Protein AF-D9PI25-F1 (afdb_monomer)

Foldseek 3Di:
DWKAQQPPLPDTDDPVVVCVVVVDDDDPDDDCVVVNIFDEAEDDFDDDDLQKDKDWDRFDQDPNHTYTDIDIDGHDDPSNVVSVVVVVVVVVVVVVVVVVVD

Nearest PDB structures (foldseek):
  4jui-assembly2_B  TM=4.379E-01  e=2.969E+00  Lactiplantibacillus plantarum

Organism: NCBI:txid749907

Mean predicted aligned error: 7.11 Å

Solvent-accessible surface area (backbone atoms only — not comparable to full-atom values): 6214 Å² total; per-residue (Å²): 117,36,33,29,38,73,84,77,65,48,83,64,36,43,59,69,57,46,49,65,71,51,84,66,90,76,67,99,67,86,75,47,58,92,77,48,25,42,65,34,44,83,60,82,81,76,91,74,55,89,58,36,50,77,44,81,49,79,60,42,78,53,96,90,34,40,26,52,36,74,44,79,41,73,48,58,73,67,61,32,53,51,43,50,51,53,53,51,53,50,51,54,50,52,51,54,53,53,72,70,75,115

pLDDT: mean 89.7, std 5.8, range [54.03, 95.81]

Radius of gyration: 21.99 Å; Cα contacts (8 Å, |Δi|>4): 125; chains: 1; bounding box: 51×29×60 Å

Secondary structure (DSSP, 8-state):
-EEEETTT-PPPEEHHHHHHHS-S---SS---GGGTEEEEEP-PPPP--TTEEEEEEEEEEETTEEEEEEEEEE--HHHHHHHHHHHHHHHHHHHHHHTTT-

Sequence (102 aa):
MLLIKTDTLEYPITIHQFKRRVNVSWGSEITPEPYGYAFVTQVPMPAFTRFQKVIEIAPKVVDGKWTQQWQVIDLEGEELSHAQACVAAEAAKAQWLAAKTD

Structure (mmCIF, N/CA/C/O backbone):
data_AF-D9PI25-F1
#
_entry.id   AF-D9PI25-F1
#
loop_
_atom_site.group_PDB
_atom_site.id
_atom_site.type_symbol
_atom_site.label_atom_id
_atom_site.label_alt_id
_atom_site.label_comp_id
_atom_site.label_asym_id
_atom_site.label_entity_id
_atom_site.label_seq_id
_atom_site.pdbx_PDB_ins_code
_atom_site.Cartn_x
_atom_site.Cartn_y
_atom_site.Cartn_z
_atom_site.occupancy
_atom_site.B_iso_or_equiv
_atom_site.auth_seq_id
_atom_site.auth_comp_id
_atom_site.auth_asym_id
_atom_site.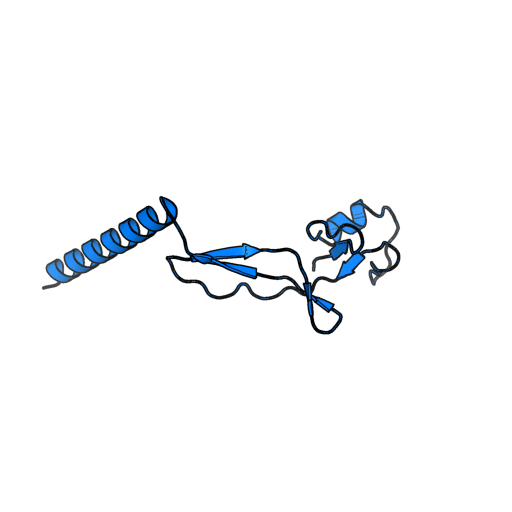auth_atom_id
_atom_site.pdbx_PDB_model_num
ATOM 1 N N . MET A 1 1 ? -4.355 4.140 -13.027 1.00 82.94 1 MET A N 1
ATOM 2 C CA . MET A 1 1 ? -3.283 3.290 -13.588 1.00 82.94 1 MET A CA 1
ATOM 3 C C . MET A 1 1 ? -1.932 3.871 -13.211 1.00 82.94 1 MET A C 1
ATOM 5 O O . MET A 1 1 ? -1.712 5.063 -13.429 1.00 82.94 1 MET A O 1
ATOM 9 N N . LEU A 1 2 ? -1.088 3.045 -12.594 1.00 91.00 2 LEU A N 1
ATOM 10 C CA . LEU A 1 2 ? 0.226 3.412 -12.066 1.00 91.00 2 LEU A CA 1
ATOM 11 C C . LEU A 1 2 ? 1.332 2.720 -12.870 1.00 91.00 2 LEU A C 1
ATOM 13 O O . LEU A 1 2 ? 1.108 1.659 -13.453 1.00 91.00 2 LEU A O 1
ATOM 17 N N . LEU A 1 3 ? 2.507 3.339 -12.902 1.00 91.69 3 LEU A N 1
ATOM 18 C CA . LEU A 1 3 ? 3.694 2.879 -13.612 1.00 91.69 3 LEU A CA 1
ATOM 19 C C . LEU A 1 3 ? 4.874 2.837 -12.643 1.00 91.69 3 LEU A C 1
ATOM 21 O O . LEU A 1 3 ? 5.166 3.843 -12.001 1.00 91.69 3 LEU A O 1
ATOM 25 N N . ILE A 1 4 ? 5.563 1.704 -12.555 1.00 93.38 4 ILE A N 1
ATOM 26 C CA . ILE A 1 4 ? 6.790 1.554 -11.763 1.00 93.38 4 ILE A CA 1
ATOM 27 C C . ILE A 1 4 ? 8.000 1.571 -12.684 1.00 93.38 4 ILE A C 1
ATOM 29 O O . ILE A 1 4 ? 7.955 0.995 -13.770 1.00 93.38 4 ILE A O 1
ATOM 33 N N . LYS A 1 5 ? 9.076 2.2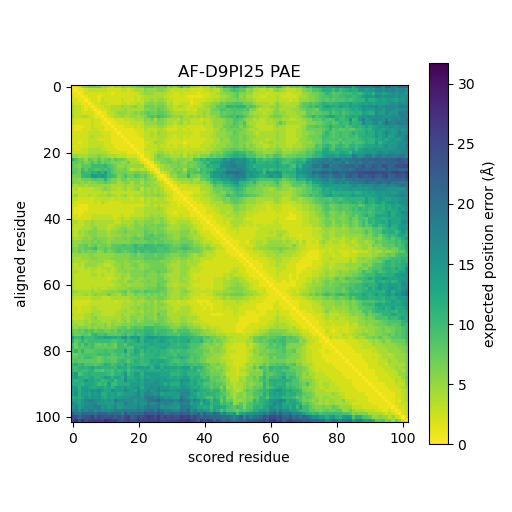25 -12.248 1.00 92.50 5 LYS A N 1
ATOM 34 C CA . LYS A 1 5 ? 10.362 2.164 -12.935 1.00 92.50 5 LYS A CA 1
ATOM 35 C C . LYS A 1 5 ? 11.079 0.882 -12.513 1.00 92.50 5 LYS A C 1
ATOM 37 O O . LYS A 1 5 ? 11.334 0.684 -11.328 1.00 92.50 5 LYS A O 1
ATOM 42 N N . THR A 1 6 ? 11.339 -0.024 -13.449 1.00 88.94 6 THR A N 1
ATOM 43 C CA . THR A 1 6 ? 11.767 -1.396 -13.124 1.00 88.94 6 THR A CA 1
ATOM 44 C C . THR A 1 6 ? 13.234 -1.501 -12.708 1.00 8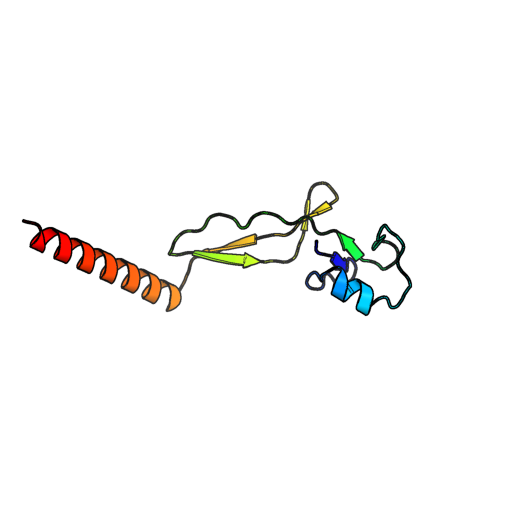8.94 6 THR A C 1
ATOM 46 O O . THR A 1 6 ? 13.626 -2.512 -12.139 1.00 88.94 6 THR A O 1
ATOM 49 N N . ASP A 1 7 ? 14.041 -0.480 -13.000 1.00 89.25 7 ASP A N 1
ATOM 50 C CA . ASP A 1 7 ? 15.463 -0.391 -12.651 1.00 89.25 7 ASP A CA 1
ATOM 51 C C . ASP A 1 7 ? 15.686 0.137 -11.224 1.00 89.25 7 ASP A C 1
ATOM 53 O O . ASP A 1 7 ? 16.484 -0.424 -10.479 1.00 89.25 7 ASP A O 1
ATOM 57 N N . THR A 1 8 ? 14.980 1.201 -10.833 1.00 88.12 8 THR A N 1
ATOM 58 C CA . THR A 1 8 ? 15.150 1.856 -9.526 1.00 88.12 8 THR A CA 1
ATOM 59 C C . THR A 1 8 ? 14.137 1.403 -8.486 1.00 88.12 8 THR A C 1
ATOM 61 O O . THR A 1 8 ? 14.349 1.644 -7.300 1.00 88.12 8 THR A O 1
ATOM 64 N N . LEU A 1 9 ? 13.039 0.766 -8.912 1.00 85.94 9 LEU A N 1
ATOM 65 C CA . LEU A 1 9 ? 11.896 0.428 -8.058 1.00 85.94 9 LEU A CA 1
ATOM 66 C C . LEU A 1 9 ? 11.368 1.642 -7.276 1.00 85.94 9 LEU A C 1
ATOM 68 O O . LEU A 1 9 ? 10.858 1.514 -6.163 1.00 85.94 9 LEU A O 1
ATOM 72 N N . GLU A 1 10 ? 11.492 2.830 -7.877 1.00 87.00 10 GLU A N 1
ATOM 73 C CA . GLU A 1 10 ? 10.905 4.065 -7.367 1.00 87.00 10 GLU A CA 1
ATOM 74 C C . GLU A 1 10 ? 9.397 3.917 -7.152 1.00 87.00 10 GLU A C 1
ATOM 76 O O . GLU A 1 10 ? 8.719 3.147 -7.843 1.00 87.00 10 GLU A O 1
ATOM 81 N N . TYR A 1 11 ? 8.866 4.724 -6.228 1.00 86.75 11 TYR A N 1
ATOM 82 C CA . TYR A 1 11 ? 7.433 4.759 -5.962 1.00 86.75 11 TYR A CA 1
ATOM 83 C C . TYR A 1 11 ? 6.642 4.958 -7.269 1.00 86.75 11 TYR A C 1
ATOM 85 O O . TYR A 1 11 ? 6.993 5.848 -8.059 1.00 86.75 11 TYR A O 1
ATOM 93 N N . PRO A 1 12 ? 5.593 4.151 -7.519 1.00 91.25 12 PRO A N 1
ATOM 94 C CA . PRO A 1 12 ? 4.865 4.198 -8.775 1.00 91.25 12 PRO A CA 1
ATOM 95 C C . PRO A 1 12 ? 4.307 5.584 -9.081 1.00 91.25 12 PRO A C 1
ATOM 97 O O . PRO A 1 12 ? 3.731 6.262 -8.233 1.00 91.25 12 PRO A O 1
ATOM 100 N N . ILE A 1 13 ? 4.435 5.990 -10.337 1.00 91.62 13 ILE A N 1
ATOM 101 C CA . ILE A 1 13 ? 3.951 7.276 -10.823 1.00 91.62 13 ILE A CA 1
ATOM 102 C C . ILE A 1 13 ? 2.691 7.100 -11.662 1.00 91.62 13 ILE A C 1
ATOM 104 O O . ILE A 1 13 ? 2.434 6.063 -12.272 1.00 91.62 13 ILE A O 1
ATOM 108 N N . THR A 1 14 ? 1.888 8.151 -11.726 1.00 91.69 14 THR A N 1
ATOM 109 C CA . THR A 1 14 ? 0.738 8.207 -12.630 1.00 91.69 14 THR A CA 1
ATOM 110 C C . THR A 1 14 ? 1.190 8.317 -14.085 1.00 91.69 14 THR A C 1
ATOM 112 O O . THR A 1 14 ? 2.268 8.835 -14.387 1.00 91.69 14 THR A O 1
ATOM 115 N N . ILE A 1 15 ? 0.315 7.931 -15.017 1.00 88.81 15 ILE A N 1
ATOM 116 C CA . ILE A 1 15 ? 0.542 8.142 -16.455 1.00 88.81 15 ILE A CA 1
ATOM 117 C 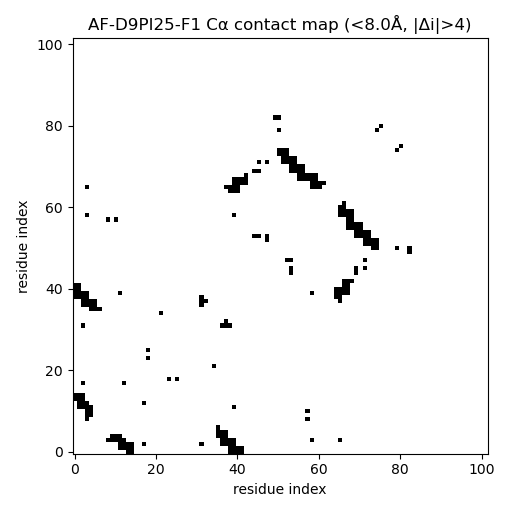C . ILE A 1 15 ? 0.857 9.611 -16.763 1.00 88.81 15 ILE A C 1
ATOM 119 O O . ILE A 1 15 ? 1.743 9.895 -17.559 1.00 88.81 15 ILE A O 1
ATOM 123 N N . HIS A 1 16 ? 0.166 10.556 -16.124 1.00 88.25 16 HIS A N 1
ATOM 124 C CA . HIS A 1 16 ? 0.413 11.980 -16.344 1.00 88.25 16 HIS A CA 1
ATOM 125 C C . HIS A 1 16 ? 1.839 12.385 -15.936 1.00 88.25 16 HIS A C 1
ATOM 127 O O . HIS A 1 16 ? 2.528 13.073 -16.686 1.00 88.25 16 HIS A O 1
ATOM 133 N N . GLN A 1 17 ? 2.314 11.915 -14.780 1.00 90.50 17 GLN A N 1
ATOM 134 C CA . GLN A 1 17 ? 3.692 12.144 -14.335 1.00 90.50 17 GLN A CA 1
ATOM 135 C C . GLN A 1 17 ? 4.707 11.476 -15.267 1.00 90.50 17 GLN A C 1
ATOM 137 O O . GLN A 1 17 ? 5.718 12.091 -15.597 1.00 90.50 17 GLN A O 1
ATOM 142 N N . PHE A 1 18 ? 4.423 10.262 -15.741 1.00 89.75 18 PHE A N 1
ATOM 143 C CA . PHE A 1 18 ? 5.256 9.573 -16.723 1.00 89.75 18 PHE A CA 1
ATOM 144 C C . PHE A 1 18 ? 5.364 10.359 -18.038 1.00 89.75 18 PHE A C 1
ATOM 146 O O . PHE A 1 18 ? 6.474 10.645 -18.478 1.00 89.75 18 PHE A O 1
ATOM 153 N N . LYS A 1 19 ? 4.238 10.817 -18.604 1.00 8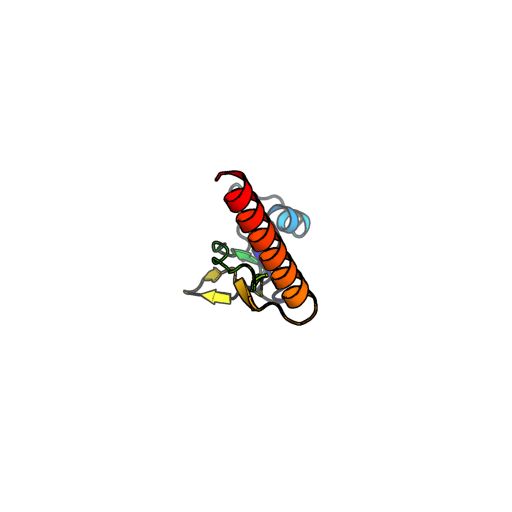7.88 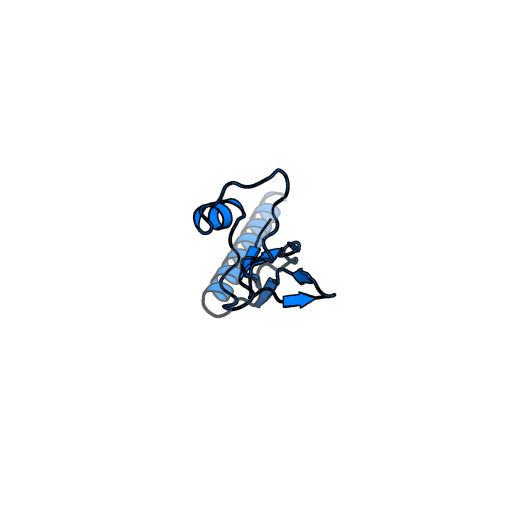19 LYS A N 1
ATOM 154 C CA . LYS A 1 19 ? 4.213 11.650 -19.821 1.00 87.88 19 LYS A CA 1
ATOM 155 C C . LYS A 1 19 ? 4.969 12.970 -19.663 1.00 87.88 19 LYS A C 1
ATOM 157 O O . LYS A 1 19 ? 5.506 13.484 -20.633 1.00 87.88 19 LYS A O 1
ATOM 162 N N . ARG A 1 20 ? 5.005 13.532 -18.451 1.00 87.69 20 ARG A N 1
ATOM 163 C CA . ARG A 1 20 ? 5.805 14.730 -18.154 1.00 87.69 20 ARG A CA 1
ATOM 164 C C . ARG A 1 20 ? 7.301 14.437 -18.055 1.00 87.69 20 ARG A C 1
ATOM 166 O O . ARG A 1 20 ? 8.094 15.309 -18.388 1.00 87.69 20 ARG A O 1
ATOM 173 N N . ARG A 1 21 ? 7.691 13.248 -17.577 1.00 87.06 21 ARG A N 1
ATOM 174 C CA . ARG A 1 21 ? 9.101 12.824 -17.500 1.00 87.06 21 ARG A CA 1
ATOM 175 C C . ARG A 1 21 ? 9.647 12.466 -18.879 1.00 87.06 21 ARG A C 1
ATOM 177 O O . ARG A 1 21 ? 10.749 12.867 -19.233 1.00 87.06 21 ARG A O 1
ATOM 184 N N . VAL A 1 22 ? 8.866 11.724 -19.653 1.00 83.00 22 VAL A N 1
ATOM 185 C CA . VAL A 1 22 ? 9.217 11.289 -21.000 1.00 83.00 22 VAL A CA 1
ATOM 186 C C . VAL A 1 22 ? 8.555 12.260 -21.978 1.00 83.00 22 VAL A C 1
ATOM 188 O O . VAL A 1 22 ? 7.410 12.086 -22.383 1.00 83.00 22 VAL A O 1
ATOM 191 N N . ASN A 1 23 ? 9.262 13.350 -22.279 1.00 80.06 23 ASN A N 1
ATOM 192 C CA . ASN A 1 23 ? 8.784 14.473 -23.091 1.00 80.06 23 ASN A CA 1
ATOM 193 C C . ASN A 1 23 ? 8.681 14.111 -24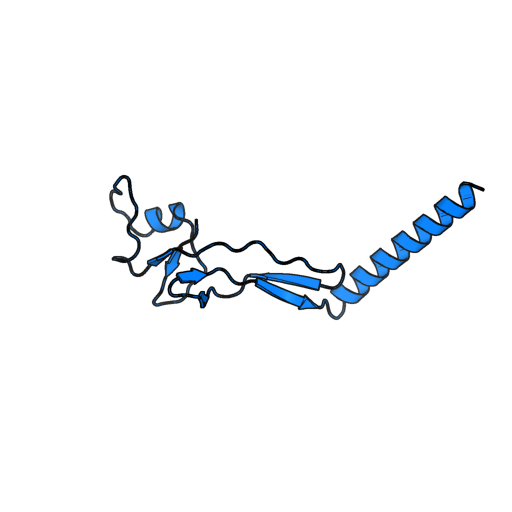.589 1.00 80.06 23 ASN A C 1
ATOM 195 O O . ASN A 1 23 ? 9.451 14.598 -25.413 1.00 80.06 23 ASN A O 1
ATOM 199 N N . VAL A 1 24 ? 7.754 13.217 -24.932 1.00 81.62 24 VAL A N 1
ATOM 200 C CA . VAL A 1 24 ? 7.497 12.742 -26.300 1.00 81.62 24 VAL A CA 1
ATOM 201 C C . VAL A 1 24 ? 6.013 12.859 -26.645 1.00 81.62 24 VAL A C 1
ATOM 203 O O . VAL A 1 24 ? 5.151 12.917 -25.765 1.00 81.62 24 VAL A O 1
ATOM 206 N N . SER A 1 25 ? 5.700 12.880 -27.940 1.00 78.31 25 SER A N 1
ATOM 207 C CA . SER A 1 25 ? 4.324 12.761 -28.423 1.00 78.31 25 SER A CA 1
ATOM 208 C C . SER A 1 25 ? 3.842 11.320 -28.266 1.00 78.31 25 SER A C 1
ATOM 210 O O . SER A 1 25 ? 4.482 10.386 -28.741 1.00 78.31 25 SER A O 1
ATOM 212 N N . TRP A 1 26 ? 2.706 11.143 -27.598 1.00 76.19 26 TRP A N 1
ATOM 213 C CA . TRP A 1 26 ? 2.125 9.830 -27.319 1.00 76.19 26 TRP A CA 1
ATOM 214 C C . TRP A 1 26 ? 1.051 9.490 -28.349 1.00 76.19 26 TRP A C 1
ATOM 216 O O . TRP A 1 26 ? 0.224 10.343 -28.670 1.00 76.19 26 TRP A O 1
ATOM 226 N N . GLY A 1 27 ? 1.041 8.242 -28.821 1.00 75.31 27 GLY A N 1
ATOM 227 C CA . GLY A 1 27 ? -0.078 7.693 -29.587 1.00 75.31 27 GLY A CA 1
ATOM 228 C C . GLY A 1 27 ? -1.324 7.460 -28.722 1.00 75.31 27 GLY A C 1
ATOM 229 O O . GLY A 1 27 ? -1.383 7.858 -27.554 1.00 75.31 27 GLY A O 1
ATOM 230 N N . SER A 1 28 ? -2.326 6.789 -29.297 1.00 75.31 28 SER A N 1
ATOM 231 C CA . SER A 1 28 ? -3.542 6.366 -28.584 1.00 75.31 28 SER A CA 1
ATOM 232 C C . SER A 1 28 ? -3.248 5.379 -27.451 1.00 75.31 28 SER A C 1
ATOM 234 O O . SER A 1 28 ? -3.901 5.431 -26.411 1.00 75.31 28 SER A O 1
ATOM 236 N N . GLU A 1 29 ? -2.239 4.525 -27.628 1.00 78.69 29 GLU A N 1
ATOM 237 C CA . GLU A 1 29 ? -1.765 3.574 -26.624 1.00 78.69 29 GLU A CA 1
ATOM 238 C C . GLU A 1 29 ? -0.389 3.986 -26.098 1.00 78.69 29 GLU A C 1
ATOM 240 O O . GLU A 1 29 ? 0.457 4.508 -26.826 1.00 78.69 29 GLU A O 1
ATOM 245 N N . ILE A 1 30 ? -0.178 3.779 -24.800 1.00 82.12 30 ILE A N 1
ATOM 246 C CA . ILE A 1 30 ? 1.080 4.095 -24.126 1.00 82.12 30 ILE A CA 1
ATOM 247 C C . ILE A 1 30 ? 1.835 2.791 -23.930 1.00 82.12 30 ILE A C 1
ATOM 249 O O . ILE A 1 30 ? 1.339 1.901 -23.246 1.00 82.12 30 ILE A O 1
ATOM 253 N N . THR A 1 31 ? 3.047 2.726 -24.468 1.00 86.38 31 THR A N 1
ATOM 254 C CA . THR A 1 31 ? 4.007 1.639 -24.248 1.00 86.38 31 THR A CA 1
ATOM 255 C C . THR A 1 31 ? 5.115 2.136 -23.314 1.00 86.38 31 THR A C 1
ATOM 257 O O . THR A 1 31 ? 6.021 2.841 -23.773 1.00 86.38 31 THR A O 1
ATOM 260 N N . PRO A 1 32 ? 5.024 1.890 -21.995 1.00 86.94 32 PRO A N 1
ATOM 261 C CA . PRO A 1 32 ? 6.017 2.337 -21.018 1.00 86.94 32 PRO A CA 1
ATOM 262 C C . PRO A 1 32 ? 7.315 1.506 -21.023 1.00 86.94 32 PRO A C 1
ATOM 264 O O . PRO A 1 32 ? 8.350 1.996 -20.563 1.00 86.94 32 PRO A O 1
ATOM 267 N N . GLU A 1 33 ? 7.290 0.289 -21.570 1.00 86.44 33 GLU A N 1
ATOM 268 C CA . GLU A 1 33 ? 8.385 -0.688 -21.528 1.00 86.44 33 GLU A CA 1
ATOM 269 C C . GLU A 1 33 ? 9.695 -0.175 -22.153 1.00 86.44 33 GLU A C 1
ATOM 271 O O . GLU A 1 33 ? 10.744 -0.341 -21.526 1.00 86.44 33 GLU A O 1
ATOM 276 N N . PRO A 1 34 ? 9.686 0.521 -23.313 1.00 88.19 34 PRO A N 1
ATOM 277 C CA . PRO A 1 34 ? 10.901 1.092 -23.903 1.00 88.19 34 PRO A CA 1
ATOM 278 C C . PRO A 1 34 ? 11.591 2.137 -23.017 1.00 88.19 34 PRO A C 1
ATOM 280 O O . PRO A 1 34 ? 12.763 2.440 -23.218 1.00 88.19 34 PRO A O 1
ATOM 283 N N . TYR A 1 35 ? 10.874 2.690 -22.036 1.00 89.06 35 TYR A N 1
ATOM 284 C CA . TYR A 1 35 ? 11.381 3.691 -21.101 1.00 89.06 35 TYR A CA 1
ATOM 285 C C . TYR A 1 35 ? 11.760 3.092 -19.739 1.00 89.06 35 TYR A C 1
ATOM 287 O O . TYR A 1 35 ? 12.030 3.839 -18.799 1.00 89.06 35 TYR A O 1
ATOM 295 N N . GLY A 1 36 ? 11.764 1.759 -19.613 1.00 90.12 36 GLY A N 1
ATOM 296 C CA . GLY A 1 36 ? 12.053 1.063 -18.357 1.00 90.12 36 GLY A CA 1
ATOM 297 C C . GLY A 1 36 ? 10.928 1.171 -17.327 1.00 90.12 36 GLY A C 1
ATOM 298 O O . GLY A 1 36 ? 11.174 1.044 -16.128 1.00 90.12 36 GLY A O 1
ATOM 299 N N . TYR A 1 37 ? 9.700 1.442 -17.776 1.00 92.06 37 TYR A N 1
ATOM 300 C CA . TYR A 1 37 ? 8.518 1.477 -16.925 1.00 92.06 37 TYR A CA 1
ATOM 301 C C . TYR A 1 37 ? 7.613 0.279 -17.209 1.00 92.06 37 TYR A C 1
ATOM 303 O O . TYR A 1 37 ? 7.509 -0.185 -18.340 1.00 92.06 37 TYR A O 1
ATOM 311 N N . ALA A 1 38 ? 6.906 -0.187 -16.185 1.00 92.38 38 ALA A N 1
ATOM 312 C CA . ALA A 1 38 ? 5.914 -1.247 -16.309 1.00 92.38 38 ALA A CA 1
ATOM 313 C C . ALA A 1 38 ? 4.606 -0.862 -15.617 1.00 92.38 38 ALA A C 1
ATOM 315 O O . ALA A 1 38 ? 4.600 -0.134 -14.620 1.00 92.38 38 ALA A O 1
ATOM 316 N N . PHE A 1 39 ? 3.488 -1.367 -16.138 1.00 93.19 39 PHE A N 1
ATOM 317 C CA . PHE A 1 39 ? 2.177 -1.175 -15.526 1.00 93.19 39 PHE A CA 1
ATOM 318 C C . PHE A 1 39 ? 2.076 -1.898 -14.187 1.00 93.19 39 PHE A C 1
ATOM 320 O O . PHE A 1 39 ? 2.339 -3.095 -14.095 1.00 93.19 39 PHE A O 1
ATOM 327 N N . VAL A 1 40 ? 1.634 -1.165 -13.165 1.00 93.69 40 VAL A N 1
ATOM 328 C CA . VAL A 1 40 ? 1.296 -1.723 -11.857 1.00 93.69 40 VAL A CA 1
ATOM 329 C C . VAL A 1 40 ? -0.201 -1.998 -11.814 1.00 93.69 40 VAL A C 1
ATOM 331 O O . VAL A 1 40 ? -1.028 -1.086 -11.914 1.00 93.69 40 VAL A O 1
ATOM 334 N N . THR A 1 41 ? -0.540 -3.269 -11.638 1.00 93.81 41 THR A N 1
ATOM 335 C CA . THR A 1 41 ? -1.902 -3.729 -11.378 1.00 93.81 41 THR A CA 1
ATOM 336 C C . THR A 1 41 ? -2.300 -3.280 -9.981 1.00 93.81 41 THR A C 1
ATOM 338 O O . THR A 1 41 ? -1.656 -3.649 -8.999 1.00 93.81 41 THR A O 1
ATOM 341 N N . GLN A 1 42 ? -3.343 -2.458 -9.893 1.00 92.00 42 GLN A N 1
ATOM 342 C CA . GLN A 1 42 ? -3.866 -1.999 -8.610 1.00 92.00 42 GLN A CA 1
ATOM 343 C C . GLN A 1 42 ? -4.670 -3.116 -7.953 1.00 92.00 42 GLN A C 1
ATOM 345 O O . GLN A 1 42 ? -5.453 -3.798 -8.614 1.00 92.00 42 GLN A O 1
ATOM 350 N N . VAL A 1 43 ? -4.475 -3.280 -6.650 1.00 93.00 43 VAL A N 1
ATOM 351 C CA . VAL A 1 43 ? -5.174 -4.279 -5.840 1.00 93.00 43 VAL A CA 1
ATOM 352 C C . VAL A 1 43 ? -6.018 -3.533 -4.814 1.00 93.00 43 VAL A C 1
ATOM 354 O O . VAL A 1 43 ? -5.531 -2.548 -4.251 1.00 93.00 43 VAL A O 1
ATOM 357 N N . PRO A 1 44 ? -7.268 -3.958 -4.553 1.00 93.69 44 PRO A N 1
ATOM 358 C CA . PRO A 1 44 ? -8.067 -3.380 -3.484 1.00 93.69 44 PRO A CA 1
ATOM 359 C C . PRO A 1 44 ? -7.312 -3.406 -2.155 1.00 93.69 44 PRO A C 1
ATOM 361 O O . PRO A 1 44 ? -6.647 -4.390 -1.825 1.00 93.69 44 PRO A O 1
ATOM 364 N N . MET A 1 45 ? -7.432 -2.322 -1.395 1.00 93.94 45 MET A N 1
ATOM 365 C CA . MET A 1 45 ? -6.897 -2.271 -0.041 1.00 93.94 45 MET A CA 1
ATOM 366 C C . MET A 1 45 ? -7.566 -3.373 0.803 1.00 93.94 45 MET A C 1
ATOM 368 O O . MET A 1 45 ? -8.796 -3.490 0.764 1.00 93.94 45 MET A O 1
ATOM 372 N N . PRO A 1 46 ? -6.799 -4.196 1.540 1.00 94.44 46 PRO A N 1
ATOM 373 C CA . PRO A 1 46 ? -7.362 -5.235 2.391 1.00 94.44 46 PRO A CA 1
ATOM 374 C C . PRO A 1 46 ? -8.217 -4.631 3.509 1.00 94.44 46 PRO A C 1
ATOM 376 O O . PRO A 1 46 ? -7.996 -3.500 3.946 1.00 94.44 46 PRO A O 1
ATOM 379 N N . ALA A 1 47 ? -9.180 -5.411 3.999 1.00 95.12 47 ALA A N 1
ATOM 380 C CA . ALA A 1 47 ? -9.897 -5.063 5.217 1.00 95.12 47 ALA A CA 1
ATOM 381 C C . ALA A 1 47 ? -8.933 -5.076 6.415 1.00 95.12 47 ALA A C 1
ATOM 383 O O . ALA A 1 47 ? -8.050 -5.928 6.504 1.00 95.12 47 ALA A O 1
ATOM 384 N N . PHE A 1 48 ? -9.125 -4.140 7.339 1.00 94.38 48 PHE A N 1
ATOM 385 C CA . PHE A 1 48 ? -8.320 -3.997 8.547 1.00 94.38 48 PHE A CA 1
ATOM 386 C C . PHE A 1 48 ? -9.222 -3.668 9.733 1.00 94.38 48 PHE A C 1
ATOM 388 O O . PHE A 1 48 ? -10.321 -3.131 9.573 1.00 94.38 48 PHE A O 1
ATOM 395 N N . THR A 1 49 ? -8.778 -4.035 10.931 1.00 93.12 49 THR A N 1
ATOM 396 C CA . THR A 1 49 ? -9.519 -3.748 12.162 1.00 93.12 49 THR A CA 1
ATOM 397 C C . THR A 1 49 ? -9.232 -2.339 12.673 1.00 93.12 49 THR A C 1
ATOM 399 O O . THR A 1 49 ? -8.300 -1.669 12.240 1.00 93.12 49 THR A O 1
ATOM 402 N N . ARG A 1 50 ? -10.002 -1.893 13.668 1.00 90.25 50 ARG A N 1
ATOM 403 C CA . ARG A 1 50 ? -9.777 -0.604 14.341 1.00 90.25 50 ARG A CA 1
ATOM 404 C C . ARG A 1 50 ? -8.419 -0.501 15.051 1.00 90.25 50 ARG A C 1
ATOM 406 O O . ARG A 1 50 ? -7.982 0.601 15.360 1.00 90.25 50 ARG A O 1
ATOM 413 N N . PHE A 1 51 ? -7.770 -1.634 15.310 1.00 93.69 51 PHE A N 1
ATOM 414 C CA . PHE A 1 51 ? -6.442 -1.709 15.922 1.00 93.69 51 PHE A CA 1
ATOM 415 C C . PHE A 1 51 ? -5.343 -1.971 14.896 1.00 93.69 51 PHE A C 1
ATOM 417 O O . PHE A 1 51 ? -4.239 -2.350 15.264 1.00 93.69 51 PHE A O 1
ATOM 424 N N . GLN A 1 52 ? -5.642 -1.782 13.615 1.00 94.75 52 GLN A N 1
ATOM 425 C CA . GLN A 1 52 ? -4.715 -1.977 12.516 1.00 94.75 52 GLN A CA 1
ATOM 426 C C . GLN A 1 52 ? -4.698 -0.747 11.619 1.00 94.75 52 GLN A C 1
ATOM 428 O O . GLN A 1 52 ? -5.658 0.021 11.554 1.00 94.75 52 GLN A O 1
ATOM 433 N N . LYS A 1 53 ? -3.608 -0.591 10.879 1.00 94.19 53 LYS A N 1
ATOM 434 C CA . LYS A 1 53 ? -3.522 0.321 9.742 1.00 94.19 53 LYS A CA 1
ATOM 435 C C . LYS A 1 53 ? -2.974 -0.418 8.535 1.00 94.19 53 LYS A C 1
ATOM 437 O O . LYS A 1 53 ? -2.288 -1.431 8.663 1.00 94.19 53 LYS A O 1
ATOM 442 N N . VAL A 1 54 ? -3.295 0.093 7.355 1.00 95.75 54 VAL A N 1
ATOM 443 C CA . VAL A 1 54 ? -2.812 -0.456 6.091 1.00 95.75 54 VAL A CA 1
ATOM 444 C C . VAL A 1 54 ? -1.854 0.538 5.468 1.00 95.75 54 VAL A C 1
ATOM 446 O O . VAL A 1 54 ? -2.180 1.716 5.333 1.00 95.75 54 VAL A O 1
ATOM 449 N N . ILE A 1 55 ? -0.677 0.057 5.090 1.00 93.75 55 ILE A N 1
ATOM 450 C CA . ILE A 1 55 ? 0.319 0.835 4.361 1.00 93.75 55 ILE A CA 1
ATOM 451 C C . ILE A 1 55 ? 0.542 0.225 2.983 1.00 93.75 55 ILE A C 1
ATOM 453 O O . ILE A 1 55 ? 0.485 -0.994 2.803 1.00 93.75 55 ILE A O 1
ATOM 457 N N . GLU A 1 56 ? 0.786 1.079 1.998 1.0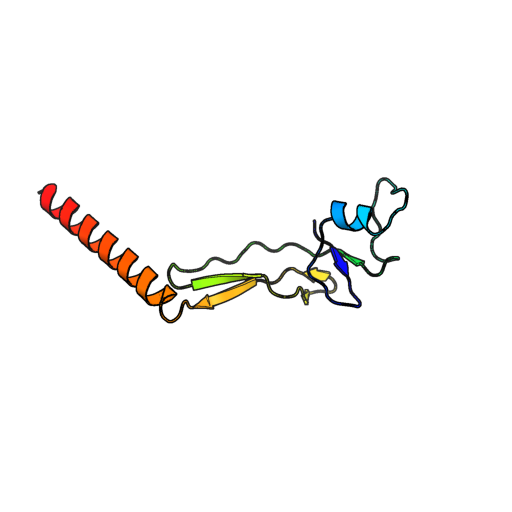0 92.38 56 GLU A N 1
ATOM 458 C CA . GLU A 1 56 ? 1.260 0.637 0.693 1.00 92.38 56 GLU A CA 1
ATOM 459 C C . GLU A 1 56 ? 2.756 0.328 0.789 1.00 92.38 56 GLU A C 1
ATOM 461 O O . GLU A 1 56 ? 3.524 1.124 1.331 1.00 92.38 56 GLU A O 1
ATOM 466 N N . ILE A 1 57 ? 3.169 -0.824 0.265 1.00 91.62 57 ILE A N 1
ATOM 467 C CA . ILE A 1 57 ? 4.582 -1.215 0.193 1.00 91.62 57 ILE A CA 1
ATOM 468 C C . ILE A 1 57 ? 5.031 -1.319 -1.266 1.00 91.62 57 ILE A C 1
ATOM 470 O O . ILE A 1 57 ? 4.224 -1.209 -2.192 1.00 91.62 57 ILE A O 1
ATOM 474 N N . ALA A 1 58 ? 6.333 -1.529 -1.477 1.00 90.62 58 ALA A N 1
ATOM 475 C CA . ALA A 1 58 ? 6.895 -1.677 -2.814 1.00 90.62 58 ALA A CA 1
ATOM 476 C C . ALA A 1 58 ? 6.117 -2.737 -3.626 1.00 90.62 58 ALA A C 1
ATOM 478 O O . ALA A 1 58 ? 5.910 -3.853 -3.131 1.00 90.62 58 ALA A O 1
ATOM 479 N N . PRO A 1 59 ? 5.686 -2.417 -4.862 1.00 93.56 59 PRO A N 1
ATOM 480 C CA . PRO A 1 59 ? 5.041 -3.389 -5.729 1.00 93.56 59 PRO A CA 1
ATOM 481 C C . PRO A 1 59 ? 5.918 -4.618 -5.933 1.00 93.56 59 PRO A C 1
ATOM 483 O O . PRO A 1 59 ? 7.146 -4.539 -5.916 1.00 93.56 59 PRO A O 1
ATOM 486 N N . LYS A 1 60 ? 5.282 -5.759 -6.176 1.00 92.88 60 LYS A N 1
ATOM 487 C CA . LYS A 1 60 ? 5.972 -7.026 -6.418 1.00 92.88 60 LYS A CA 1
ATOM 488 C C . LYS A 1 60 ? 5.469 -7.656 -7.704 1.00 92.88 60 LYS A C 1
ATOM 490 O O . L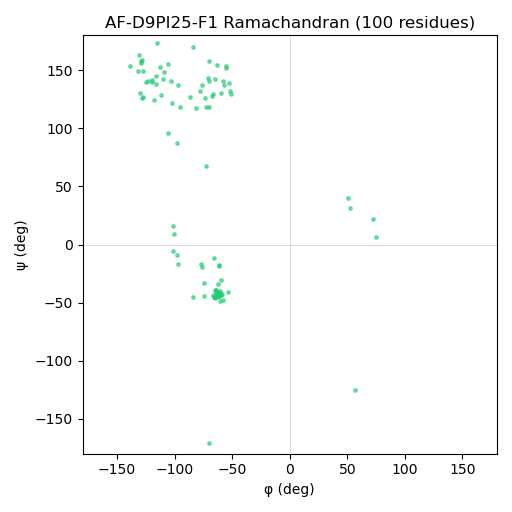YS A 1 60 ? 4.307 -7.490 -8.070 1.00 92.88 60 LYS A O 1
ATOM 495 N N . VAL A 1 61 ? 6.343 -8.393 -8.382 1.00 92.88 61 VAL A N 1
ATOM 496 C CA . VAL A 1 61 ? 5.943 -9.222 -9.519 1.00 92.88 61 VAL A CA 1
ATOM 497 C C . VAL A 1 61 ? 5.165 -10.435 -9.003 1.00 92.88 61 VAL A C 1
ATOM 499 O O . VAL A 1 61 ? 5.699 -11.245 -8.245 1.00 92.88 61 VAL A O 1
ATOM 502 N N . VAL A 1 62 ? 3.906 -10.544 -9.418 1.00 92.19 62 VAL A N 1
ATOM 503 C CA . VAL A 1 62 ? 3.001 -11.671 -9.157 1.00 92.19 62 VAL A CA 1
ATOM 504 C C . VAL A 1 62 ? 2.445 -12.106 -10.510 1.00 92.19 62 VAL A C 1
ATOM 506 O O . VAL A 1 62 ? 1.976 -11.264 -11.272 1.00 92.19 62 VAL A O 1
ATOM 509 N N . ASP A 1 63 ? 2.578 -13.388 -10.852 1.00 91.00 63 ASP A N 1
ATOM 510 C CA . ASP A 1 63 ? 2.141 -13.953 -12.142 1.00 91.00 63 ASP A CA 1
ATOM 511 C C . ASP A 1 63 ? 2.649 -13.177 -13.374 1.00 91.00 63 ASP A C 1
ATOM 513 O O . ASP A 1 63 ? 1.931 -12.937 -14.345 1.00 91.00 63 ASP A O 1
ATOM 517 N N . GLY A 1 64 ? 3.909 -12.731 -13.318 1.00 90.19 64 GLY A N 1
ATOM 518 C CA . GLY A 1 64 ? 4.557 -11.989 -14.405 1.00 90.19 64 GLY A CA 1
ATOM 519 C C . GLY A 1 64 ? 4.104 -10.532 -14.557 1.00 90.19 64 GLY A C 1
ATOM 520 O O . GLY A 1 64 ? 4.530 -9.865 -15.497 1.00 90.19 64 GLY A O 1
ATOM 521 N N . LYS A 1 65 ? 3.277 -10.008 -13.643 1.00 91.06 65 LYS A N 1
ATOM 522 C CA . LYS A 1 65 ? 2.817 -8.613 -13.645 1.00 91.06 65 LYS A CA 1
ATOM 523 C C . LYS A 1 65 ? 3.250 -7.897 -12.376 1.00 91.06 65 LYS A C 1
ATOM 525 O O . LYS A 1 65 ? 3.204 -8.464 -11.285 1.00 91.06 65 LYS A O 1
ATOM 530 N N . TRP A 1 66 ? 3.638 -6.630 -12.503 1.00 93.62 66 TRP A N 1
ATOM 531 C CA . TRP A 1 66 ? 3.830 -5.782 -11.332 1.00 93.62 66 TRP A CA 1
ATOM 532 C C . TRP A 1 66 ? 2.484 -5.532 -10.671 1.00 93.62 66 TRP A C 1
ATOM 534 O O . TRP A 1 66 ? 1.529 -5.108 -11.321 1.00 93.62 66 TRP A O 1
ATOM 544 N N . THR A 1 67 ? 2.418 -5.799 -9.376 1.00 94.12 67 THR A N 1
ATOM 545 C CA . THR A 1 67 ? 1.179 -5.772 -8.610 1.00 94.12 67 THR A CA 1
ATOM 546 C C . THR A 1 67 ? 1.391 -4.941 -7.358 1.00 94.12 67 THR A C 1
ATOM 548 O O . THR A 1 67 ? 2.367 -5.141 -6.630 1.00 94.12 67 THR A O 1
ATOM 551 N N . GLN A 1 68 ? 0.479 -4.000 -7.122 1.00 94.38 68 GLN A N 1
ATOM 552 C CA . GLN A 1 68 ? 0.440 -3.183 -5.915 1.00 94.38 68 GLN A CA 1
ATOM 553 C C . GLN A 1 68 ? 0.337 -4.083 -4.681 1.00 94.38 68 GLN A C 1
ATOM 555 O O . GLN A 1 68 ? -0.359 -5.097 -4.705 1.00 94.38 68 GLN A O 1
ATOM 560 N N . GLN A 1 69 ? 1.046 -3.724 -3.616 1.00 94.19 69 GLN A N 1
ATOM 561 C CA . GLN A 1 69 ? 1.097 -4.510 -2.392 1.00 94.19 69 GLN A CA 1
ATOM 562 C C . GLN A 1 69 ? 0.658 -3.658 -1.206 1.00 94.19 69 GLN A C 1
ATOM 564 O O . GLN A 1 69 ? 1.016 -2.485 -1.091 1.00 94.19 69 GLN A O 1
ATOM 569 N N . TRP A 1 70 ? -0.087 -4.291 -0.310 1.00 95.44 70 TRP A N 1
ATOM 570 C CA . TRP A 1 70 ? -0.556 -3.700 0.932 1.00 95.44 70 TRP A CA 1
ATOM 571 C C . TRP A 1 70 ? -0.015 -4.509 2.100 1.00 95.44 70 TRP A C 1
ATOM 573 O O . TRP A 1 70 ? -0.010 -5.739 2.055 1.00 95.44 70 TRP A O 1
ATOM 583 N N . GLN A 1 71 ? 0.397 -3.824 3.156 1.00 95.25 71 GLN A N 1
ATOM 584 C CA . GLN A 1 71 ? 0.766 -4.444 4.417 1.00 95.25 71 GLN A CA 1
ATOM 585 C C . GLN A 1 71 ? -0.180 -3.947 5.504 1.00 95.25 71 GLN A C 1
ATOM 587 O O . GLN A 1 71 ? -0.313 -2.743 5.719 1.00 95.25 71 GLN A O 1
ATOM 592 N N . VAL A 1 72 ? -0.838 -4.885 6.180 1.00 95.81 72 VAL A N 1
ATOM 593 C CA . VAL A 1 72 ? -1.603 -4.603 7.395 1.00 95.81 72 VAL A CA 1
ATOM 594 C C . VAL A 1 72 ? -0.637 -4.695 8.567 1.00 95.81 72 VAL A C 1
ATOM 596 O O . VAL A 1 72 ? 0.076 -5.690 8.699 1.00 95.81 72 VAL A O 1
ATOM 599 N N . ILE A 1 73 ? -0.594 -3.652 9.382 1.00 95.50 73 ILE A N 1
ATOM 600 C CA . ILE A 1 73 ? 0.232 -3.584 10.584 1.00 95.50 73 ILE A CA 1
ATOM 601 C C . ILE A 1 73 ? -0.654 -3.261 11.778 1.00 95.50 73 ILE A C 1
ATOM 603 O O . ILE A 1 73 ? -1.584 -2.455 11.672 1.00 95.50 73 ILE A O 1
ATOM 607 N N . ASP A 1 74 ? -0.372 -3.907 12.902 1.00 95.19 74 ASP A N 1
ATOM 608 C CA . ASP A 1 74 ? -1.057 -3.624 14.154 1.00 95.19 74 ASP A CA 1
ATOM 609 C C . ASP A 1 74 ? -0.611 -2.254 14.682 1.00 95.19 74 ASP A C 1
ATOM 611 O O . ASP A 1 74 ? 0.533 -1.828 14.501 1.00 95.19 74 ASP A O 1
ATOM 615 N N . LEU A 1 75 ? -1.549 -1.524 15.283 1.00 93.38 75 LEU A N 1
ATOM 616 C CA . LEU A 1 75 ? -1.237 -0.287 15.982 1.00 93.38 75 LEU A CA 1
ATOM 617 C C . LEU A 1 75 ? -0.464 -0.622 17.255 1.00 93.38 75 LEU A C 1
ATOM 619 O O . LEU A 1 75 ? -0.807 -1.555 17.980 1.00 93.38 75 LEU A O 1
ATOM 623 N N . GLU A 1 76 ? 0.530 0.199 17.566 1.00 93.25 76 GLU A N 1
ATOM 624 C CA . GLU A 1 76 ? 1.352 0.052 18.763 1.00 93.25 76 GLU A CA 1
ATOM 625 C C . GLU A 1 76 ? 1.453 1.387 19.513 1.00 93.25 76 GLU A C 1
ATOM 627 O O . GLU A 1 76 ? 1.140 2.458 18.986 1.00 93.25 76 GLU A O 1
ATOM 632 N N . GLY A 1 77 ? 1.864 1.325 20.782 1.00 92.62 77 GLY A N 1
ATOM 633 C CA . GLY A 1 77 ? 2.142 2.502 21.605 1.00 92.62 77 GLY A CA 1
ATOM 634 C C . GLY A 1 77 ? 0.961 3.471 21.739 1.00 92.62 77 GLY A C 1
ATOM 635 O O . GLY A 1 77 ? -0.132 3.103 22.182 1.00 92.62 77 GLY A O 1
ATOM 636 N N . GLU A 1 78 ? 1.202 4.735 21.396 1.00 91.25 78 GLU A N 1
ATOM 637 C CA . GLU A 1 78 ? 0.215 5.813 21.511 1.00 91.25 78 GLU A CA 1
ATOM 638 C C . GLU A 1 78 ? -0.982 5.607 20.574 1.00 91.25 78 GLU A C 1
ATOM 640 O O . GLU A 1 78 ? -2.122 5.815 20.987 1.00 91.25 78 GLU A O 1
ATOM 645 N N . GLU A 1 79 ? -0.750 5.126 19.348 1.00 87.88 79 GLU A N 1
ATOM 646 C CA . GLU A 1 79 ? -1.819 4.875 18.374 1.00 87.88 79 GLU A CA 1
ATOM 647 C C . GLU A 1 79 ? -2.793 3.807 18.891 1.00 87.88 79 GLU A C 1
ATOM 649 O O . GLU A 1 79 ? -4.013 3.973 18.806 1.00 87.88 79 GLU A O 1
ATOM 654 N N . LEU A 1 80 ? -2.260 2.739 19.494 1.00 92.25 80 LEU A N 1
ATOM 655 C CA . LEU A 1 80 ? -3.069 1.692 20.116 1.00 92.25 80 LEU A CA 1
ATOM 656 C C . LEU A 1 80 ? -3.846 2.229 21.321 1.00 92.25 80 LEU A C 1
ATOM 658 O O . LEU A 1 80 ? -5.044 1.975 21.451 1.00 92.25 80 LEU A O 1
ATOM 662 N N . SER A 1 81 ? -3.176 3.003 22.177 1.00 91.62 81 SER A N 1
ATOM 663 C CA . SER A 1 81 ? -3.778 3.590 23.379 1.00 91.62 81 SER A CA 1
ATOM 664 C C . SER A 1 81 ? -4.935 4.527 23.020 1.00 91.62 81 SER A C 1
ATOM 666 O O . SER A 1 81 ? -6.004 4.479 23.631 1.00 91.62 81 SER A O 1
ATOM 668 N N . HIS A 1 82 ? -4.758 5.339 21.976 1.00 90.81 82 HIS A N 1
ATOM 669 C CA . HIS A 1 82 ? -5.795 6.224 21.461 1.00 90.81 82 HIS A CA 1
ATOM 670 C C . HIS A 1 82 ? -6.976 5.438 20.878 1.00 90.81 82 HIS A C 1
ATOM 672 O O . HIS A 1 82 ? -8.133 5.733 21.188 1.00 90.81 82 HIS A O 1
ATOM 678 N N . ALA A 1 83 ? -6.703 4.400 20.080 1.00 89.75 83 ALA A N 1
ATOM 679 C CA . ALA A 1 83 ? -7.743 3.541 19.521 1.00 89.75 83 ALA A CA 1
ATOM 680 C C . ALA A 1 83 ? -8.575 2.865 20.626 1.00 89.75 83 ALA A C 1
ATOM 682 O O . ALA A 1 83 ? -9.806 2.863 20.558 1.00 89.75 83 ALA A O 1
ATOM 683 N N . GLN A 1 84 ? -7.924 2.355 21.676 1.00 91.25 84 GLN A N 1
ATOM 684 C CA . GLN A 1 84 ? -8.586 1.751 22.835 1.00 91.25 84 GLN A CA 1
ATOM 685 C C . GLN A 1 84 ? -9.434 2.762 23.616 1.00 91.25 84 GLN A C 1
ATOM 687 O O . GLN A 1 84 ? -10.583 2.465 23.947 1.00 91.25 84 GLN A O 1
ATOM 692 N N . ALA A 1 85 ? -8.917 3.970 23.862 1.00 91.56 85 ALA A N 1
ATOM 693 C CA . ALA A 1 85 ? -9.668 5.034 24.529 1.00 91.56 85 ALA A CA 1
ATOM 694 C C . ALA A 1 85 ? -10.925 5.432 23.738 1.00 91.56 85 ALA A C 1
ATOM 696 O O . ALA A 1 85 ? -11.993 5.630 24.317 1.00 91.56 85 ALA A O 1
ATOM 697 N N . CYS A 1 86 ? -10.820 5.490 22.409 1.00 90.12 86 CYS A N 1
ATOM 698 C CA . CYS A 1 86 ? -11.945 5.786 21.527 1.00 90.12 86 CYS A CA 1
ATOM 699 C C . CYS A 1 86 ? -13.039 4.704 21.620 1.00 90.12 86 CYS A C 1
ATOM 701 O O . CYS A 1 86 ? -14.216 5.024 21.787 1.00 90.12 86 CYS A O 1
ATOM 703 N N . VAL A 1 87 ? -12.649 3.422 21.607 1.00 91.88 87 VAL A N 1
ATOM 704 C CA . VAL A 1 87 ? -13.578 2.291 21.794 1.00 91.88 87 VAL A CA 1
ATOM 705 C C . VAL A 1 87 ? -14.256 2.345 23.165 1.00 91.88 87 VAL A C 1
ATOM 707 O O . VAL A 1 87 ? -15.471 2.171 23.260 1.00 91.88 87 VAL A O 1
ATOM 710 N N . ALA A 1 88 ? -13.498 2.623 24.228 1.00 90.75 88 ALA A N 1
ATOM 711 C CA . ALA A 1 88 ? -14.043 2.725 25.579 1.00 90.75 88 ALA A CA 1
ATOM 712 C C . ALA A 1 88 ? -15.053 3.880 25.711 1.00 90.75 88 ALA A C 1
ATOM 714 O O . ALA A 1 88 ? -16.114 3.707 26.312 1.00 90.75 88 ALA A O 1
ATOM 715 N N . ALA A 1 89 ? -14.762 5.038 25.110 1.00 91.81 89 ALA A N 1
ATOM 716 C CA . ALA A 1 89 ? -15.660 6.190 25.112 1.00 91.81 89 ALA A CA 1
ATOM 717 C C . ALA A 1 89 ? -16.981 5.901 24.378 1.00 91.81 89 ALA A C 1
ATOM 719 O O . ALA A 1 89 ? -18.054 6.290 24.845 1.00 91.81 89 ALA A O 1
ATOM 720 N N . GLU A 1 90 ? -16.927 5.184 23.255 1.00 90.50 90 GLU A N 1
ATOM 721 C CA . GLU A 1 90 ? -18.125 4.762 22.524 1.00 90.50 90 GLU A CA 1
ATOM 722 C C . GLU A 1 90 ? -18.963 3.757 23.312 1.00 90.50 90 GLU A C 1
ATOM 724 O O . GLU A 1 90 ? -20.183 3.912 23.386 1.00 90.50 90 GLU A O 1
ATOM 729 N N . ALA A 1 91 ? -18.325 2.771 23.947 1.00 90.31 91 ALA A N 1
ATOM 730 C CA . ALA A 1 91 ? -19.014 1.807 24.798 1.00 90.31 91 ALA A CA 1
ATOM 731 C C . ALA A 1 91 ? -19.710 2.498 25.983 1.00 90.31 91 ALA A C 1
ATOM 733 O O . ALA A 1 91 ? -20.882 2.231 26.252 1.00 90.31 91 ALA A O 1
ATOM 734 N N . ALA A 1 92 ? -19.033 3.446 26.640 1.00 90.88 92 ALA A N 1
ATOM 735 C CA . ALA A 1 92 ? -19.610 4.236 27.726 1.00 90.88 92 ALA A CA 1
ATOM 736 C C . ALA A 1 92 ? -20.813 5.073 27.254 1.00 90.88 92 ALA A C 1
ATOM 738 O O . ALA A 1 92 ? -21.849 5.119 27.919 1.00 90.88 92 ALA A O 1
ATOM 739 N N . LYS A 1 93 ? -20.717 5.693 26.070 1.00 92.00 93 LYS A N 1
ATOM 740 C CA . LYS A 1 93 ? -21.831 6.438 25.469 1.00 92.00 93 LYS A CA 1
ATOM 741 C C . LYS A 1 93 ? -23.017 5.527 25.145 1.00 92.00 93 LYS A C 1
ATOM 743 O O . LYS A 1 93 ? -24.156 5.911 25.400 1.00 92.00 93 LYS A O 1
ATOM 748 N N . ALA A 1 94 ? -22.765 4.339 24.599 1.00 90.19 94 ALA A N 1
ATOM 749 C CA . ALA A 1 94 ? -23.808 3.370 24.278 1.00 90.19 94 ALA A CA 1
ATOM 750 C C . ALA A 1 94 ? -24.544 2.887 25.539 1.00 90.19 94 ALA A C 1
ATOM 752 O O . ALA A 1 94 ? -25.772 2.853 25.551 1.00 90.19 94 ALA A O 1
ATOM 753 N N . GLN A 1 95 ? -23.812 2.598 26.619 1.00 90.31 95 GLN A N 1
ATOM 754 C CA . GLN A 1 95 ? -24.399 2.229 27.913 1.00 90.31 95 GLN A CA 1
ATOM 755 C C . GLN A 1 95 ? -25.247 3.360 28.506 1.00 90.31 95 GLN A C 1
ATOM 757 O O . GLN A 1 95 ? -26.351 3.114 28.981 1.00 90.31 95 GLN A O 1
ATOM 762 N N . TRP A 1 96 ? -24.769 4.606 28.437 1.00 90.25 96 TRP A N 1
ATOM 763 C CA . TRP A 1 96 ? -25.528 5.768 28.907 1.00 90.25 96 TRP A CA 1
ATOM 764 C C . TRP A 1 96 ? -26.816 5.998 28.111 1.00 90.25 96 TRP A C 1
ATOM 766 O O . TRP A 1 96 ? -27.839 6.352 28.690 1.00 90.25 96 TRP A O 1
ATOM 776 N N . LEU A 1 97 ? -26.777 5.800 26.789 1.00 90.88 97 LEU A N 1
ATOM 777 C CA . LEU A 1 97 ? -27.971 5.878 25.946 1.00 90.88 97 LEU A CA 1
ATOM 778 C C . LEU A 1 97 ? -28.968 4.773 26.309 1.00 90.88 97 LEU A C 1
ATOM 780 O O . LEU A 1 97 ? -30.146 5.069 26.492 1.00 90.88 97 LEU A O 1
ATOM 784 N N . ALA A 1 98 ? -28.501 3.532 26.474 1.00 91.12 98 ALA A N 1
ATOM 785 C CA . ALA A 1 98 ? -29.350 2.415 26.884 1.00 91.12 98 ALA A CA 1
ATOM 786 C C . ALA A 1 98 ? -30.038 2.700 28.230 1.00 91.12 98 ALA A C 1
ATOM 788 O O . ALA A 1 98 ? -31.257 2.640 28.311 1.00 91.12 98 ALA A O 1
ATOM 789 N N . ALA A 1 99 ? -29.282 3.162 29.231 1.00 88.69 99 ALA A N 1
ATOM 790 C CA . ALA A 1 99 ? -29.802 3.501 30.559 1.00 88.69 99 ALA A CA 1
ATOM 791 C C . ALA A 1 99 ? -30.777 4.695 30.592 1.00 88.69 99 ALA A C 1
ATOM 793 O O . ALA A 1 99 ? -31.394 4.949 31.621 1.00 88.69 99 ALA A O 1
ATOM 794 N N . LYS A 1 100 ? -30.885 5.466 29.505 1.00 83.94 100 LYS A N 1
ATOM 795 C CA . LYS A 1 100 ? -31.846 6.572 29.360 1.00 83.94 100 LYS A CA 1
ATOM 796 C C . LYS A 1 100 ? -33.106 6.200 28.586 1.00 83.94 100 LYS A C 1
ATOM 798 O O . LYS A 1 100 ? -33.995 7.040 28.462 1.00 83.94 100 LYS A O 1
ATOM 803 N N . THR A 1 101 ? -33.121 5.014 27.988 1.00 77.06 101 THR A N 1
ATOM 804 C CA . THR A 1 101 ? -34.224 4.544 27.143 1.00 77.06 101 THR A CA 1
ATOM 805 C C . THR A 1 101 ? -35.133 3.552 27.890 1.00 77.06 101 THR A C 1
ATOM 807 O O . THR A 1 101 ? -36.178 3.194 27.355 1.00 77.06 101 THR A O 1
ATOM 810 N N . ASP A 1 102 ? -34.760 3.169 29.118 1.00 54.03 102 ASP A N 1
ATOM 811 C CA . ASP A 1 102 ? -35.602 2.527 30.145 1.00 54.03 102 ASP A CA 1
ATOM 812 C C . ASP A 1 102 ? -36.225 3.577 31.087 1.00 54.03 102 ASP A C 1
ATOM 814 O O . ASP A 1 102 ? -37.387 3.380 31.512 1.00 54.03 102 ASP A O 1
#